Protein AF-A0A0J6BTY0-F1 (afdb_monomer)

Sequence (64 aa):
MDRGFEGVRPASESSIEIGFVFEGRHCVERLRLKPTAANLKRAAERRREILAAIARGDYAPPAK

Solvent-accessible surface area (backbone atoms only — not comparable to full-atom values): 3881 Å² total; per-residue (Å²): 134,79,93,56,60,84,47,44,44,73,70,43,88,49,20,28,32,35,49,47,76,53,97,92,37,87,42,71,49,76,43,89,38,50,62,41,76,70,49,48,52,50,47,44,51,50,48,51,53,48,54,52,27,49,76,71,70,68,58,73,78,81,82,129

Secondary structure (DSSP, 8-state):
---SSTTEEEEETTEEEEEEEETTEEEEEEE-S---HHHHHHHHHHHHHHHHHHHHT---PPP-

Mean predicted aligned error: 5.56 Å

InterPro domains:
  IPR022000 Min27-like integrase, DNA-binding domain [PF12167] (7-58)

Radius of gyration: 11.76 Å; Cα contacts (8 Å, |Δi|>4): 82; chains: 1; bounding box: 28×22×34 Å

pLDDT: mean 83.34, std 13.15, range [38.47, 92.25]

Foldseek 3Di:
DDPDLVQWDAPDQQKIWGWDAAPNDIDIDIDRGGPDPVVSVVSSVVNVVQVVCRVVVNRDDPDD

Nearest PDB structures (foldseek):
  9g6k-assembly1_LG  TM=5.604E-01  e=7.553E-02  Toxoplasma gondii
  2crf-assembly1_A  TM=3.911E-01  e=5.210E-01  Homo sapiens
  3btv-assembly1_B  TM=3.721E-01  e=3.594E+00  Saccharomyces cerevisiae

Structure (mmCIF, N/CA/C/O backbone):
data_AF-A0A0J6BTY0-F1
#
_entry.id   AF-A0A0J6BTY0-F1
#
loop_
_atom_site.group_PDB
_atom_site.id
_atom_site.type_symbol
_atom_site.label_atom_id
_atom_site.label_alt_id
_atom_site.label_comp_id
_atom_site.label_asym_id
_atom_site.label_entity_id
_atom_site.label_seq_id
_atom_site.pdbx_PDB_ins_code
_atom_site.Cartn_x
_atom_site.Cartn_y
_atom_site.Cartn_z
_atom_site.occupancy
_atom_site.B_iso_or_equiv
_atom_site.auth_seq_id
_atom_site.auth_comp_id
_atom_site.auth_asym_id
_atom_site.auth_atom_id
_atom_site.pdbx_PDB_model_num
ATOM 1 N N . MET A 1 1 ? -6.107 2.553 -18.412 1.00 38.47 1 MET A N 1
ATOM 2 C CA . MET A 1 1 ? -5.130 3.657 -18.345 1.00 38.47 1 MET A CA 1
ATOM 3 C C . MET A 1 1 ? -4.289 3.452 -17.097 1.00 38.47 1 MET A C 1
ATOM 5 O O . MET A 1 1 ? -4.865 3.178 -16.057 1.00 38.47 1 MET A O 1
ATOM 9 N N . ASP A 1 2 ? -2.968 3.449 -17.275 1.00 39.91 2 ASP A N 1
ATOM 10 C CA . ASP A 1 2 ? -1.888 3.244 -16.297 1.00 39.91 2 ASP A CA 1
ATOM 11 C C . ASP A 1 2 ? -2.004 2.071 -15.308 1.00 39.91 2 ASP A C 1
ATOM 13 O O . ASP A 1 2 ? -2.443 2.199 -14.172 1.00 39.91 2 ASP A O 1
ATOM 17 N N . ARG A 1 3 ? -1.492 0.906 -15.726 1.00 49.75 3 ARG A N 1
ATOM 18 C CA . ARG A 1 3 ? -1.175 -0.229 -14.839 1.00 49.75 3 ARG A CA 1
ATOM 19 C C . ARG A 1 3 ? 0.187 -0.007 -14.153 1.00 49.75 3 ARG A C 1
ATOM 21 O O . ARG A 1 3 ? 0.974 -0.939 -14.009 1.00 49.75 3 ARG A O 1
ATOM 28 N N . GLY A 1 4 ? 0.495 1.247 -13.812 1.00 51.81 4 GLY A N 1
ATOM 29 C CA . GLY A 1 4 ? 1.610 1.606 -12.943 1.00 51.81 4 GLY A CA 1
ATOM 30 C C . GLY A 1 4 ? 1.349 1.035 -11.554 1.00 51.81 4 GLY A C 1
ATOM 31 O O . GLY A 1 4 ? 0.192 0.896 -11.166 1.00 51.81 4 GLY A O 1
ATOM 32 N N . PHE A 1 5 ? 2.407 0.625 -10.851 1.00 62.53 5 PHE A N 1
ATOM 33 C CA . PHE A 1 5 ? 2.354 -0.006 -9.527 1.00 62.53 5 PHE A CA 1
ATOM 34 C C . PHE A 1 5 ? 1.227 0.589 -8.670 1.00 62.53 5 PHE A C 1
ATOM 36 O O . PHE A 1 5 ? 1.316 1.730 -8.226 1.00 62.53 5 PHE A O 1
ATOM 43 N N . GLU A 1 6 ? 0.127 -0.152 -8.518 1.00 69.69 6 GLU A N 1
ATOM 44 C CA . GLU A 1 6 ? -1.133 0.423 -8.050 1.00 69.69 6 GLU A CA 1
ATOM 45 C C . GLU A 1 6 ? -0.953 0.987 -6.640 1.00 69.69 6 GLU A C 1
ATOM 47 O O . GLU A 1 6 ? -0.627 0.249 -5.711 1.00 69.69 6 GLU A O 1
ATOM 52 N N . GLY A 1 7 ? -1.103 2.306 -6.495 1.00 75.44 7 GLY A N 1
ATOM 53 C CA . GLY A 1 7 ? -0.886 3.016 -5.236 1.00 75.44 7 GLY A CA 1
ATOM 54 C C . GLY A 1 7 ? 0.578 3.198 -4.819 1.00 75.44 7 GLY A C 1
ATOM 55 O O . GLY A 1 7 ? 0.806 3.623 -3.698 1.00 75.44 7 GLY A O 1
ATOM 56 N N . VAL A 1 8 ? 1.575 2.922 -5.661 1.00 86.62 8 VAL A N 1
ATOM 57 C CA . VAL A 1 8 ? 2.987 3.237 -5.381 1.00 86.62 8 VAL A CA 1
ATOM 58 C C . VAL A 1 8 ? 3.478 4.269 -6.378 1.00 86.62 8 VAL A C 1
ATOM 60 O O . VAL A 1 8 ? 3.426 4.053 -7.586 1.00 86.62 8 VAL A O 1
ATOM 63 N N . ARG A 1 9 ? 3.996 5.387 -5.874 1.00 85.81 9 ARG A N 1
ATOM 64 C CA . ARG A 1 9 ? 4.499 6.473 -6.713 1.00 85.81 9 ARG A CA 1
ATOM 65 C C . ARG A 1 9 ? 5.842 7.006 -6.217 1.00 85.81 9 ARG A C 1
ATOM 67 O O . ARG A 1 9 ? 6.059 7.083 -5.006 1.00 85.81 9 ARG A O 1
ATOM 74 N N . PRO A 1 10 ? 6.747 7.401 -7.123 1.00 87.38 10 PRO A N 1
ATOM 75 C CA . PRO A 1 10 ? 7.898 8.205 -6.743 1.00 87.38 10 PRO A CA 1
ATOM 76 C C . PRO A 1 10 ? 7.402 9.562 -6.229 1.00 87.38 10 PRO A C 1
ATOM 78 O O . PRO A 1 10 ? 6.697 10.277 -6.934 1.00 87.38 10 PRO A O 1
ATOM 81 N N . ALA A 1 11 ? 7.746 9.903 -4.992 1.00 86.25 11 ALA A N 1
ATOM 82 C CA . ALA A 1 11 ? 7.369 11.181 -4.388 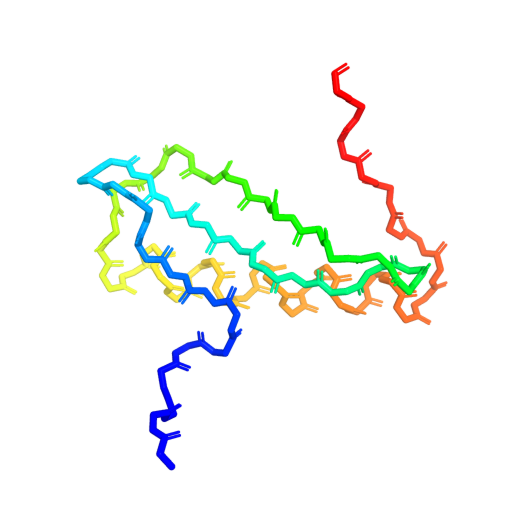1.00 86.25 11 ALA A CA 1
ATOM 83 C C . ALA A 1 11 ? 8.446 12.245 -4.600 1.00 86.25 11 ALA A C 1
ATOM 85 O O . ALA A 1 11 ? 8.159 13.433 -4.724 1.00 86.25 11 ALA A O 1
ATOM 86 N N . SER A 1 12 ? 9.708 11.819 -4.603 1.00 85.31 12 SER A N 1
ATOM 87 C CA . SER A 1 12 ? 10.879 12.661 -4.845 1.00 85.31 12 SER A CA 1
ATOM 88 C C . SER A 1 12 ? 12.039 11.786 -5.319 1.00 85.31 12 SER A C 1
ATOM 90 O O . SER A 1 12 ? 11.969 10.560 -5.255 1.00 85.31 12 SER A O 1
ATOM 92 N N . GLU A 1 13 ? 13.155 12.403 -5.699 1.00 82.69 13 GLU A N 1
ATOM 93 C CA . GLU A 1 13 ? 14.381 11.722 -6.154 1.00 82.69 13 GLU A CA 1
ATOM 94 C C . GLU A 1 13 ? 14.955 10.718 -5.136 1.00 82.69 13 GLU A C 1
ATOM 96 O O . GLU A 1 13 ? 15.745 9.842 -5.483 1.00 82.69 13 GLU A O 1
ATOM 101 N N . SER A 1 14 ? 14.557 10.834 -3.865 1.00 88.69 14 SER A N 1
ATOM 102 C CA . SER A 1 14 ? 14.989 9.966 -2.762 1.00 88.69 14 SER A CA 1
ATOM 103 C C . SER A 1 14 ? 13.837 9.417 -1.913 1.00 88.69 14 SER A C 1
ATOM 105 O O . SER A 1 14 ? 14.085 8.925 -0.812 1.00 88.69 14 SER A O 1
ATOM 107 N N . SER A 1 15 ? 12.594 9.495 -2.403 1.00 89.31 15 SER A N 1
ATOM 108 C CA . SER A 1 15 ? 11.418 9.065 -1.640 1.00 89.31 15 SER A CA 1
ATOM 109 C C . SER A 1 15 ? 10.368 8.376 -2.507 1.00 89.31 15 SER A C 1
ATOM 111 O O . SER A 1 15 ? 10.037 8.840 -3.599 1.00 89.31 15 SER A O 1
ATOM 113 N N . ILE A 1 16 ? 9.774 7.315 -1.966 1.00 91.44 16 ILE A N 1
ATOM 114 C CA . ILE A 1 16 ? 8.641 6.590 -2.549 1.00 91.44 16 ILE A CA 1
ATOM 115 C C . ILE A 1 16 ? 7.437 6.757 -1.623 1.00 91.44 16 ILE A C 1
ATOM 117 O O . ILE A 1 16 ? 7.560 6.647 -0.406 1.00 91.44 16 ILE A O 1
ATOM 121 N N . GLU A 1 17 ? 6.270 7.011 -2.197 1.00 90.88 17 GLU A N 1
ATOM 122 C CA . GLU A 1 17 ? 4.993 7.057 -1.495 1.00 90.88 17 GLU A CA 1
ATOM 123 C C . GLU A 1 17 ? 4.145 5.836 -1.838 1.00 90.88 17 GLU A C 1
ATOM 125 O O . GLU A 1 17 ? 3.997 5.475 -3.007 1.00 90.88 17 GLU A O 1
ATOM 130 N N . ILE A 1 18 ? 3.552 5.240 -0.809 1.00 91.56 18 ILE A N 1
ATOM 131 C CA . ILE A 1 18 ? 2.583 4.156 -0.906 1.00 91.56 18 ILE A CA 1
ATOM 132 C C . ILE A 1 18 ? 1.228 4.683 -0.436 1.00 91.56 18 ILE A C 1
ATOM 134 O O . ILE A 1 18 ? 1.015 4.899 0.753 1.00 91.56 18 ILE A O 1
ATOM 138 N N . GLY A 1 19 ? 0.305 4.879 -1.368 1.00 89.88 19 GLY A N 1
ATOM 139 C CA . GLY A 1 19 ? -1.097 5.180 -1.119 1.00 89.88 19 GLY A CA 1
ATOM 140 C C . GLY A 1 19 ? -1.938 3.917 -0.916 1.00 89.88 19 GLY A C 1
ATOM 141 O O . GLY A 1 19 ? -1.941 2.997 -1.742 1.00 89.88 19 GLY A O 1
ATOM 142 N N . PHE A 1 20 ? -2.70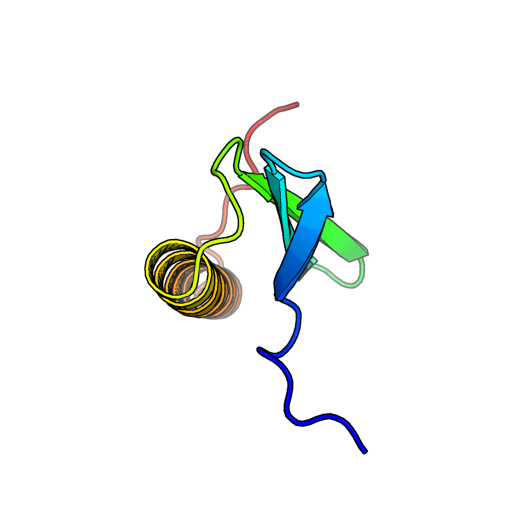4 3.892 0.169 1.00 89.12 20 PHE A N 1
ATOM 143 C CA . PHE A 1 20 ? -3.685 2.851 0.473 1.00 89.12 20 PHE A CA 1
ATOM 144 C C . PHE A 1 20 ? -4.870 3.446 1.238 1.00 89.12 20 PHE A C 1
ATOM 146 O O . PHE A 1 20 ? -4.809 4.569 1.735 1.00 89.12 20 PHE A O 1
ATOM 153 N N . VAL A 1 21 ? -5.970 2.700 1.305 1.00 87.56 21 VAL A N 1
ATOM 154 C CA . VAL A 1 21 ? -7.158 3.096 2.065 1.00 87.56 21 VAL A CA 1
ATOM 155 C C . VAL A 1 21 ? -7.218 2.247 3.325 1.00 87.56 21 VAL A C 1
ATOM 157 O O . VAL A 1 21 ? -7.148 1.023 3.247 1.00 87.56 21 VAL A O 1
ATOM 160 N N . PHE A 1 22 ? -7.342 2.900 4.474 1.00 87.88 22 PHE A N 1
ATOM 161 C CA . PHE A 1 22 ? -7.516 2.262 5.773 1.00 87.88 22 PHE A CA 1
ATOM 162 C C . PHE A 1 22 ? -8.687 2.927 6.491 1.00 87.88 22 PHE A C 1
ATOM 164 O O . PHE A 1 22 ? -8.728 4.152 6.573 1.00 87.88 22 PHE A O 1
ATOM 171 N N . GLU A 1 23 ? -9.667 2.139 6.942 1.00 86.50 23 GLU A N 1
ATOM 172 C CA . GLU A 1 23 ? -10.869 2.640 7.637 1.00 86.50 23 GLU A CA 1
ATOM 173 C C . GLU A 1 23 ? -11.595 3.783 6.888 1.00 86.50 23 GLU A C 1
ATOM 175 O O . GLU A 1 23 ? -12.030 4.771 7.475 1.00 86.50 23 GLU A O 1
ATOM 180 N N . GLY A 1 24 ? -11.674 3.701 5.554 1.00 87.25 24 GLY A N 1
ATOM 181 C CA . GLY A 1 24 ? -12.293 4.744 4.720 1.00 87.25 24 GLY A CA 1
ATOM 182 C C . GLY A 1 24 ? -11.463 6.027 4.566 1.00 87.25 24 GLY A C 1
ATOM 183 O O . GLY A 1 24 ? -11.912 6.977 3.926 1.00 87.25 24 GLY A O 1
ATOM 184 N N . ARG A 1 25 ? -10.239 6.069 5.105 1.00 87.94 25 ARG A N 1
ATOM 185 C CA . ARG A 1 25 ? -9.307 7.196 4.983 1.00 87.94 25 ARG A CA 1
ATOM 186 C C . ARG A 1 25 ? -8.190 6.861 4.003 1.00 87.94 25 ARG A C 1
ATOM 188 O O . ARG A 1 25 ? -7.633 5.766 4.017 1.00 87.94 25 ARG A O 1
ATOM 195 N N . HIS A 1 26 ? -7.831 7.830 3.165 1.00 87.19 26 HIS A N 1
ATOM 196 C CA . HIS A 1 26 ? -6.650 7.728 2.313 1.00 87.19 26 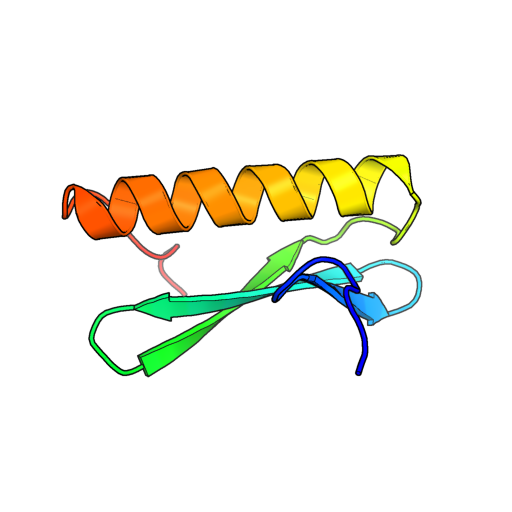HIS A CA 1
ATOM 197 C C . HIS A 1 26 ? -5.394 7.943 3.164 1.00 87.19 26 HIS A C 1
ATOM 199 O O . HIS A 1 26 ? -5.153 9.038 3.675 1.00 87.19 26 HIS A O 1
ATOM 205 N N . CYS A 1 27 ? -4.592 6.895 3.304 1.00 88.75 27 CYS A N 1
ATOM 206 C CA . CYS A 1 27 ? -3.315 6.908 3.996 1.00 88.75 27 CYS A CA 1
ATOM 207 C C . CYS A 1 27 ? -2.170 6.859 2.981 1.00 88.75 27 CYS A C 1
ATOM 209 O O . CYS A 1 27 ? -2.260 6.210 1.937 1.00 88.75 27 CYS A O 1
ATOM 211 N N . VAL A 1 28 ? -1.084 7.564 3.296 1.00 88.81 28 VAL A N 1
ATOM 212 C CA . VAL A 1 28 ? 0.128 7.587 2.477 1.00 88.81 28 VAL A CA 1
ATOM 213 C C . VAL A 1 28 ? 1.320 7.263 3.368 1.00 88.81 28 VAL A C 1
ATOM 215 O O . VAL A 1 28 ? 1.647 8.035 4.268 1.00 88.81 28 VAL A O 1
ATOM 218 N N . GLU A 1 29 ? 1.973 6.132 3.116 1.00 88.06 29 GLU A N 1
ATOM 219 C CA . GLU A 1 29 ? 3.236 5.762 3.756 1.00 88.06 29 GLU A CA 1
ATOM 220 C C . GLU A 1 29 ? 4.407 6.261 2.901 1.00 88.06 29 GLU A C 1
ATOM 222 O O . GLU A 1 29 ? 4.487 5.988 1.704 1.00 88.06 29 GLU A O 1
ATOM 227 N N . ARG A 1 30 ? 5.319 7.022 3.513 1.00 88.88 30 ARG A N 1
ATOM 228 C CA . ARG A 1 30 ? 6.518 7.554 2.854 1.00 88.88 30 ARG A CA 1
ATOM 229 C C . ARG A 1 30 ? 7.737 6.722 3.219 1.00 88.88 30 ARG A C 1
ATOM 231 O O . ARG A 1 30 ? 8.153 6.701 4.375 1.00 88.88 30 ARG A O 1
ATOM 238 N N . LEU A 1 31 ? 8.365 6.117 2.219 1.00 87.25 31 LEU A N 1
ATOM 239 C CA . LEU A 1 31 ? 9.651 5.449 2.353 1.00 87.25 31 LEU A CA 1
ATOM 240 C C . LEU A 1 31 ? 10.757 6.384 1.869 1.00 87.25 31 LEU A C 1
ATOM 242 O O . LEU A 1 31 ? 10.764 6.801 0.711 1.00 87.25 31 LEU A O 1
ATOM 246 N N . ARG A 1 32 ? 11.726 6.672 2.745 1.00 87.38 32 ARG A N 1
ATOM 247 C CA . ARG A 1 32 ? 12.966 7.396 2.409 1.00 87.38 32 ARG A CA 1
ATOM 248 C C . ARG A 1 32 ? 13.921 6.485 1.631 1.00 87.38 32 ARG A C 1
ATOM 250 O O . ARG A 1 32 ? 14.944 6.047 2.147 1.00 87.38 32 ARG A O 1
ATOM 257 N N . LEU A 1 33 ? 13.530 6.139 0.409 1.00 87.44 33 LEU A N 1
ATOM 258 C CA . LEU A 1 33 ? 14.275 5.296 -0.519 1.00 87.44 33 LEU A CA 1
ATOM 259 C C . LEU A 1 33 ? 14.235 5.922 -1.910 1.00 87.44 33 LEU A C 1
ATOM 261 O O . LEU A 1 33 ? 13.185 6.379 -2.361 1.00 87.44 33 LEU A O 1
ATOM 265 N N . LYS A 1 34 ? 15.363 5.883 -2.625 1.00 89.69 34 LYS A N 1
ATOM 266 C CA . LYS A 1 34 ? 15.407 6.300 -4.032 1.00 89.69 34 LYS A CA 1
ATOM 267 C C . LYS A 1 34 ? 14.415 5.469 -4.857 1.00 89.69 34 LYS A C 1
ATOM 269 O O . LYS A 1 34 ? 14.430 4.242 -4.706 1.00 89.69 34 LYS A O 1
ATOM 274 N N . PRO A 1 35 ? 13.596 6.083 -5.731 1.00 89.25 35 PRO A N 1
ATOM 275 C CA . PRO A 1 35 ? 12.615 5.395 -6.566 1.00 89.25 35 PRO A CA 1
ATOM 276 C C . PRO A 1 35 ? 13.285 4.631 -7.717 1.00 89.25 35 PRO A C 1
ATOM 2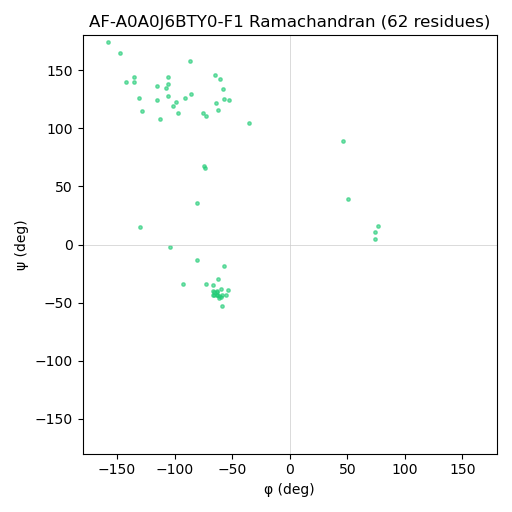78 O O . PRO A 1 35 ? 13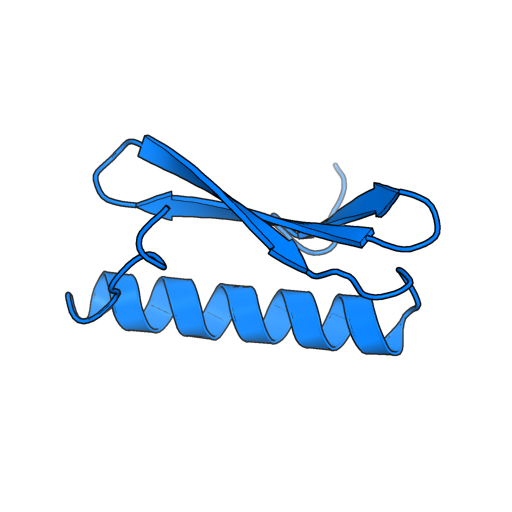.135 4.950 -8.891 1.00 89.25 35 PRO A O 1
ATOM 281 N N . THR A 1 36 ? 14.061 3.609 -7.374 1.00 89.75 36 THR A N 1
ATOM 282 C CA . THR A 1 36 ? 14.639 2.656 -8.324 1.00 89.75 36 THR A CA 1
ATOM 283 C C . THR A 1 36 ? 13.649 1.522 -8.584 1.00 89.75 36 THR A C 1
ATOM 285 O O . THR A 1 36 ? 12.804 1.233 -7.739 1.00 89.75 36 THR A O 1
ATOM 288 N N . ALA A 1 37 ? 13.767 0.818 -9.714 1.00 88.19 37 ALA A N 1
ATOM 289 C CA . ALA A 1 37 ? 12.870 -0.295 -10.052 1.00 88.19 37 ALA A CA 1
ATOM 290 C C . ALA A 1 37 ? 12.779 -1.366 -8.942 1.00 88.19 37 ALA A C 1
ATOM 292 O O . ALA A 1 37 ? 11.693 -1.857 -8.631 1.00 88.19 37 ALA A O 1
ATOM 293 N N . ALA A 1 38 ? 13.904 -1.679 -8.287 1.00 90.38 38 ALA A N 1
ATOM 294 C CA . ALA A 1 38 ? 13.945 -2.613 -7.161 1.00 90.38 38 ALA A CA 1
ATOM 295 C C . ALA A 1 38 ? 13.177 -2.087 -5.935 1.00 90.38 38 ALA A C 1
ATOM 297 O O . ALA A 1 38 ? 12.404 -2.822 -5.320 1.00 90.38 38 ALA A O 1
ATOM 298 N N . ASN A 1 39 ? 13.343 -0.804 -5.602 1.00 90.06 39 ASN A N 1
ATOM 299 C CA . ASN A 1 39 ? 12.654 -0.192 -4.469 1.00 90.06 39 ASN A CA 1
ATOM 300 C C . ASN A 1 39 ? 11.162 0.018 -4.746 1.00 90.06 39 ASN A C 1
ATOM 302 O O . ASN A 1 39 ? 10.359 -0.151 -3.836 1.00 90.06 39 ASN A O 1
ATOM 306 N N . LEU A 1 40 ? 10.775 0.315 -5.990 1.00 88.31 40 LEU A N 1
ATOM 307 C CA . LEU A 1 40 ? 9.372 0.374 -6.409 1.00 88.31 40 LEU A CA 1
ATOM 308 C C . LEU A 1 40 ? 8.700 -0.995 -6.273 1.00 88.31 40 LEU A C 1
ATOM 310 O O . LEU A 1 40 ? 7.609 -1.083 -5.715 1.00 88.31 40 LEU A O 1
ATOM 314 N N . LYS A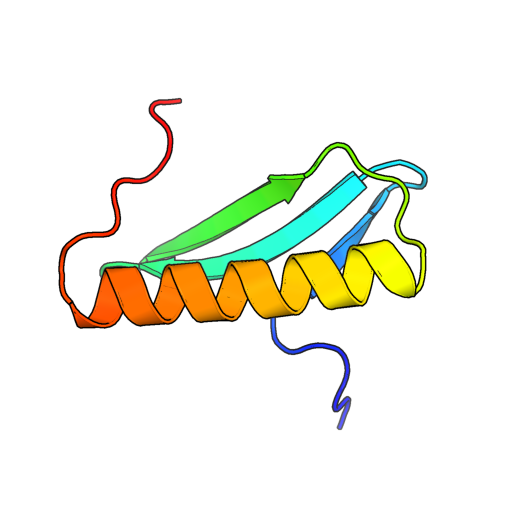 1 41 ? 9.380 -2.076 -6.684 1.00 89.94 41 LYS A N 1
ATOM 315 C CA . LYS A 1 41 ? 8.902 -3.446 -6.452 1.00 89.94 41 LYS A CA 1
ATOM 316 C C . LYS A 1 41 ? 8.733 -3.730 -4.958 1.00 89.94 41 LYS A C 1
ATOM 318 O O . LYS A 1 41 ? 7.697 -4.243 -4.550 1.00 89.94 41 LYS A O 1
ATOM 323 N N . ARG A 1 42 ? 9.714 -3.350 -4.133 1.00 89.69 42 ARG A N 1
ATOM 324 C CA . ARG A 1 42 ? 9.641 -3.515 -2.673 1.00 89.69 42 ARG A CA 1
ATOM 325 C C . ARG A 1 42 ? 8.501 -2.706 -2.051 1.00 89.69 42 ARG A C 1
ATOM 327 O O . ARG A 1 42 ? 7.817 -3.210 -1.171 1.00 89.69 42 ARG A O 1
ATOM 334 N N . ALA A 1 43 ? 8.268 -1.484 -2.522 1.00 91.12 43 ALA A N 1
ATOM 335 C CA . ALA A 1 43 ? 7.156 -0.651 -2.082 1.00 91.12 43 ALA A CA 1
ATOM 336 C C . ALA A 1 43 ? 5.795 -1.232 -2.508 1.00 91.12 43 ALA A C 1
ATOM 338 O O . ALA A 1 43 ? 4.835 -1.168 -1.746 1.00 91.12 43 ALA A O 1
ATOM 339 N N . ALA A 1 44 ? 5.707 -1.862 -3.683 1.00 89.88 44 ALA A N 1
ATOM 340 C CA . ALA A 1 44 ? 4.496 -2.557 -4.118 1.00 89.88 44 ALA A CA 1
ATOM 341 C C . ALA A 1 44 ? 4.192 -3.786 -3.253 1.00 89.88 44 ALA A C 1
ATOM 343 O O . ALA A 1 44 ? 3.051 -3.972 -2.832 1.00 89.88 44 ALA A O 1
ATOM 344 N N . GLU A 1 45 ? 5.208 -4.585 -2.923 1.00 91.12 45 GLU A N 1
ATOM 345 C CA . GLU A 1 45 ? 5.055 -5.713 -1.997 1.00 91.12 45 GLU A C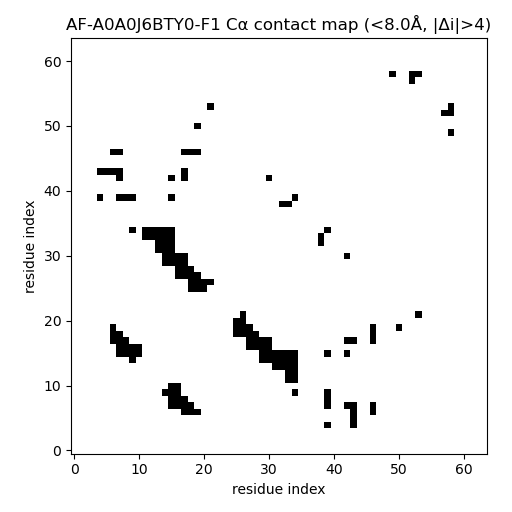A 1
ATOM 346 C C . GLU A 1 45 ? 4.666 -5.224 -0.596 1.00 91.12 45 GLU A C 1
ATOM 348 O O . GLU A 1 45 ? 3.690 -5.713 -0.031 1.00 91.12 45 GLU A O 1
ATOM 353 N N . ARG A 1 46 ? 5.311 -4.160 -0.100 1.00 90.31 46 ARG A N 1
ATOM 354 C CA . ARG A 1 46 ? 4.949 -3.507 1.165 1.00 90.31 46 ARG A CA 1
ATOM 355 C C . ARG A 1 46 ? 3.485 -3.065 1.181 1.00 90.31 46 ARG A C 1
ATOM 357 O O . ARG A 1 46 ? 2.789 -3.296 2.165 1.00 90.31 46 ARG A O 1
ATOM 364 N N . ARG A 1 47 ? 2.984 -2.480 0.086 1.00 90.69 47 ARG A N 1
ATOM 365 C CA . ARG A 1 47 ? 1.562 -2.130 -0.050 1.00 90.69 47 ARG A CA 1
ATOM 366 C C . ARG A 1 47 ? 0.661 -3.357 0.084 1.00 90.69 47 ARG A C 1
ATOM 368 O O . ARG A 1 47 ? -0.359 -3.278 0.760 1.00 90.69 47 ARG A O 1
ATOM 375 N N . ARG A 1 48 ? 1.015 -4.481 -0.548 1.00 91.50 48 ARG A N 1
ATOM 376 C CA . ARG A 1 48 ? 0.242 -5.732 -0.442 1.00 91.50 48 ARG A CA 1
ATOM 377 C C . ARG A 1 48 ? 0.235 -6.262 0.986 1.00 91.50 48 ARG A C 1
ATOM 379 O O . ARG A 1 48 ? -0.821 -6.677 1.449 1.00 91.50 48 ARG A O 1
ATOM 386 N N . GLU A 1 49 ? 1.366 -6.207 1.686 1.00 91.19 49 GLU A N 1
ATOM 387 C CA . GLU A 1 49 ? 1.449 -6.583 3.101 1.00 91.19 49 GLU A CA 1
ATOM 388 C C . GLU A 1 49 ? 0.552 -5.704 3.976 1.00 91.19 49 GLU A C 1
ATOM 390 O O . GLU A 1 49 ? -0.186 -6.234 4.805 1.00 91.19 49 GLU A O 1
ATOM 395 N N . ILE A 1 50 ? 0.558 -4.384 3.750 1.00 90.19 50 ILE A N 1
ATOM 396 C CA . ILE A 1 50 ? -0.323 -3.430 4.437 1.00 90.19 50 ILE A CA 1
ATOM 397 C C . ILE A 1 50 ? -1.784 -3.797 4.187 1.00 90.19 50 ILE A C 1
ATOM 399 O O . ILE A 1 50 ? -2.527 -4.003 5.137 1.00 90.19 50 ILE A O 1
ATOM 403 N N . LEU A 1 51 ? -2.198 -3.953 2.927 1.00 90.12 51 LEU A N 1
ATOM 404 C CA . LEU A 1 51 ? -3.577 -4.321 2.591 1.00 90.12 51 LEU A CA 1
ATOM 405 C C . LEU A 1 51 ? -3.980 -5.669 3.203 1.00 90.12 51 LEU A C 1
ATOM 407 O O . LEU A 1 51 ? -5.099 -5.808 3.688 1.00 90.12 51 LEU A O 1
ATOM 411 N N . ALA A 1 52 ? -3.069 -6.644 3.228 1.00 92.25 52 ALA A N 1
ATOM 412 C CA . ALA A 1 52 ? -3.308 -7.930 3.867 1.00 92.25 52 ALA A CA 1
ATOM 413 C C . ALA A 1 52 ? -3.441 -7.798 5.394 1.00 92.25 52 ALA A C 1
ATOM 415 O O . ALA A 1 52 ? -4.300 -8.447 5.983 1.00 92.25 52 ALA A O 1
ATOM 416 N N . ALA A 1 53 ? -2.631 -6.955 6.040 1.00 91.00 53 ALA A N 1
ATOM 417 C CA . ALA A 1 53 ? -2.749 -6.657 7.466 1.00 91.00 53 ALA A CA 1
ATOM 418 C C . ALA A 1 53 ? -4.056 -5.917 7.784 1.00 91.00 53 ALA A C 1
ATOM 420 O O . ALA A 1 53 ? -4.731 -6.267 8.747 1.00 91.00 53 ALA A O 1
ATOM 421 N N . ILE A 1 54 ? -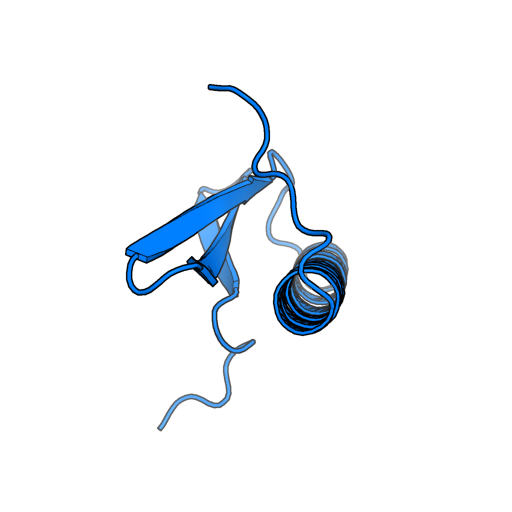4.463 -4.964 6.939 1.00 90.88 54 ILE A N 1
ATOM 422 C CA . ILE A 1 54 ? -5.740 -4.248 7.052 1.00 90.88 54 ILE A CA 1
ATOM 423 C C . ILE A 1 54 ? -6.907 -5.228 6.933 1.00 90.88 54 ILE A C 1
ATOM 425 O O . ILE A 1 54 ? -7.808 -5.201 7.763 1.00 90.88 54 ILE A O 1
ATOM 429 N N . ALA A 1 55 ? -6.870 -6.129 5.947 1.00 89.88 55 ALA A N 1
ATOM 430 C CA . ALA A 1 55 ? -7.899 -7.149 5.759 1.00 89.88 55 ALA A CA 1
ATOM 4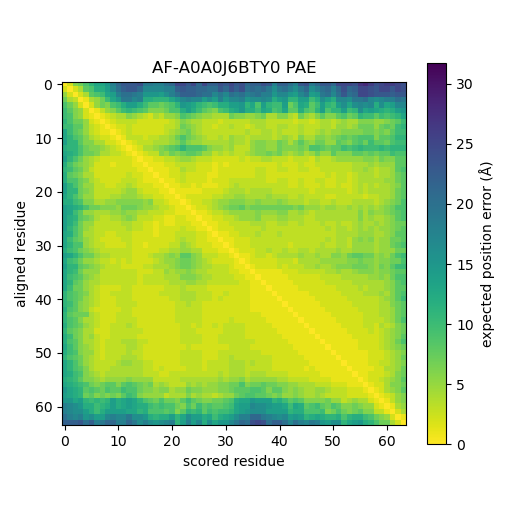31 C C . ALA A 1 55 ? -8.004 -8.114 6.954 1.00 89.88 55 ALA A C 1
ATOM 433 O O . ALA A 1 55 ? -9.088 -8.615 7.239 1.00 89.88 55 ALA A O 1
ATOM 434 N N . ARG A 1 56 ? -6.894 -8.356 7.665 1.00 91.94 56 ARG A N 1
ATOM 435 C CA . ARG A 1 56 ? -6.874 -9.114 8.926 1.00 91.94 56 ARG A CA 1
ATOM 436 C C . ARG A 1 56 ? -7.289 -8.288 10.151 1.00 91.94 56 ARG A C 1
ATOM 438 O O . ARG A 1 56 ? -7.531 -8.878 11.195 1.00 91.94 56 ARG A O 1
ATOM 445 N N . GLY A 1 57 ? -7.353 -6.960 10.042 1.00 89.31 57 GLY A N 1
ATOM 446 C CA . GLY A 1 57 ? -7.577 -6.052 11.172 1.00 89.31 57 GLY A CA 1
ATOM 447 C C . GLY A 1 57 ? -6.350 -5.833 12.069 1.00 89.31 57 GLY A C 1
ATOM 448 O O . GLY A 1 57 ? -6.496 -5.347 13.181 1.00 89.31 57 GLY A O 1
ATOM 449 N N . ASP A 1 58 ? -5.152 -6.185 11.597 1.00 88.88 58 ASP A N 1
ATOM 450 C CA . ASP A 1 58 ? -3.888 -6.149 12.358 1.00 88.88 58 ASP A CA 1
ATOM 451 C C . ASP A 1 58 ? -2.989 -4.958 11.966 1.00 88.88 58 ASP A C 1
ATOM 453 O O . ASP A 1 58 ? -1.901 -4.753 12.499 1.00 88.88 58 ASP A O 1
ATOM 457 N N . TYR A 1 59 ? -3.419 -4.151 10.995 1.00 86.00 59 TYR A N 1
ATOM 458 C CA . TYR A 1 59 ? -2.631 -3.008 10.550 1.00 86.00 59 TYR A CA 1
ATOM 459 C C . TYR A 1 59 ? -2.649 -1.873 11.579 1.00 86.00 59 TYR A C 1
ATOM 461 O O . TYR A 1 59 ? -3.649 -1.175 11.734 1.00 86.00 59 TYR A O 1
ATOM 469 N N . ALA A 1 60 ? -1.504 -1.646 12.223 1.00 78.94 60 ALA A N 1
ATOM 470 C CA . ALA A 1 60 ? -1.252 -0.467 13.038 1.00 78.94 60 ALA A CA 1
ATOM 471 C C . ALA A 1 60 ? -0.477 0.575 12.210 1.00 78.94 60 ALA A C 1
ATOM 473 O O . ALA A 1 60 ? 0.681 0.327 11.853 1.00 78.94 60 ALA A O 1
ATOM 474 N N . PRO A 1 61 ? -1.066 1.742 11.883 1.00 70.81 61 PRO A N 1
ATOM 475 C CA . PRO A 1 61 ? -0.305 2.812 11.256 1.00 70.81 61 PRO A CA 1
ATOM 476 C C . PRO A 1 61 ? 0.827 3.254 12.197 1.00 70.81 61 PRO A C 1
ATOM 478 O O . PRO A 1 61 ? 0.617 3.311 13.412 1.00 70.81 61 PRO A O 1
ATOM 481 N N . PRO A 1 62 ? 2.022 3.585 11.672 1.00 65.12 62 PRO A N 1
ATOM 482 C CA . PRO A 1 62 ? 3.092 4.109 12.507 1.00 65.12 62 PRO A CA 1
ATOM 483 C C . PRO A 1 62 ? 2.587 5.370 13.216 1.00 65.12 62 PRO A C 1
ATOM 485 O O . PRO A 1 62 ? 2.080 6.287 12.564 1.00 65.12 62 PRO A O 1
ATOM 488 N N . ALA A 1 63 ? 2.680 5.382 14.549 1.00 57.50 63 ALA A N 1
ATOM 489 C CA . ALA A 1 63 ? 2.343 6.547 15.357 1.00 57.50 63 ALA A CA 1
ATOM 490 C C . ALA A 1 63 ? 3.121 7.757 14.816 1.00 57.50 63 ALA A C 1
ATOM 492 O O . ALA A 1 63 ? 4.337 7.676 14.626 1.00 57.50 63 ALA A O 1
ATOM 493 N N . LYS A 1 64 ? 2.387 8.817 14.466 1.00 46.69 64 LYS A N 1
ATOM 494 C CA . LYS A 1 64 ? 2.943 10.065 13.933 1.00 46.69 64 LYS A CA 1
ATOM 495 C C . LYS A 1 64 ? 3.880 10.744 14.919 1.00 46.69 64 LYS A C 1
ATOM 497 O O . LYS A 1 64 ? 3.553 10.725 16.124 1.00 46.69 64 LYS A O 1
#

Organism: NCBI:txid1331258